Protein AF-A0A5R2N1K0-F1 (afdb_monomer)

Structure (mmCIF, N/CA/C/O backbone):
data_AF-A0A5R2N1K0-F1
#
_entry.id   AF-A0A5R2N1K0-F1
#
loop_
_atom_site.group_PDB
_atom_site.id
_atom_site.type_symbol
_atom_site.label_atom_id
_atom_site.label_alt_id
_atom_site.label_comp_id
_atom_site.label_asym_id
_atom_site.label_entity_id
_atom_site.label_seq_id
_atom_site.pdbx_PDB_ins_code
_atom_site.Cartn_x
_atom_site.Cartn_y
_atom_site.Cartn_z
_atom_site.occupancy
_atom_site.B_iso_or_equiv
_atom_site.auth_seq_id
_atom_site.auth_comp_id
_atom_site.auth_asym_id
_atom_site.auth_atom_id
_atom_site.pdbx_PDB_model_num
ATOM 1 N N . MET A 1 1 ? -5.096 35.590 -11.710 1.00 47.47 1 MET A N 1
ATOM 2 C CA . MET A 1 1 ? -5.684 34.240 -11.832 1.00 47.47 1 MET A CA 1
ATOM 3 C C . MET A 1 1 ? -4.884 33.511 -12.906 1.00 47.47 1 MET A C 1
ATOM 5 O O . MET A 1 1 ? -5.091 33.766 -14.082 1.00 47.47 1 MET A O 1
ATOM 9 N N . GLY A 1 2 ? -3.833 32.787 -12.506 1.00 55.59 2 GLY A N 1
ATOM 10 C CA . GLY A 1 2 ? -2.872 32.189 -13.439 1.00 55.59 2 GLY A CA 1
ATOM 11 C C . GLY A 1 2 ? -3.420 30.896 -14.031 1.00 55.59 2 GLY A C 1
ATOM 12 O O . GLY A 1 2 ? -3.750 29.977 -13.287 1.00 55.59 2 GLY A O 1
ATOM 13 N N . LEU A 1 3 ? -3.533 30.843 -15.356 1.00 54.78 3 LEU A N 1
ATOM 14 C CA . LEU A 1 3 ? -3.844 29.624 -16.094 1.00 54.78 3 LEU A CA 1
ATOM 15 C C . LEU A 1 3 ? -2.639 28.681 -16.000 1.00 54.78 3 LEU A C 1
ATOM 17 O O . LEU A 1 3 ? -1.610 28.917 -16.630 1.00 54.78 3 LEU A O 1
ATOM 21 N N . VAL A 1 4 ? -2.758 27.626 -15.196 1.00 67.56 4 VAL A N 1
ATOM 22 C CA . VAL A 1 4 ? -1.819 26.500 -15.229 1.00 67.56 4 VAL A CA 1
ATOM 23 C C . VAL A 1 4 ? -2.177 25.679 -16.462 1.00 67.56 4 VAL A C 1
ATOM 25 O O . VAL A 1 4 ? -3.179 24.967 -16.475 1.00 67.56 4 VAL A O 1
ATOM 28 N N . LEU A 1 5 ? -1.401 25.839 -17.532 1.00 66.69 5 LEU A N 1
ATOM 29 C CA . LEU A 1 5 ? -1.522 24.987 -18.710 1.00 66.69 5 LEU A CA 1
ATOM 30 C C . LEU A 1 5 ? -1.048 23.572 -18.341 1.00 66.69 5 LEU A C 1
ATOM 32 O O . LEU A 1 5 ? 0.001 23.443 -17.702 1.00 66.69 5 LEU A O 1
ATOM 36 N N . PRO A 1 6 ? -1.789 22.513 -18.714 1.00 65.25 6 PRO A N 1
ATOM 37 C CA . PRO A 1 6 ? -1.366 21.148 -18.447 1.00 65.25 6 PRO A CA 1
ATOM 38 C C . PRO A 1 6 ? -0.074 20.873 -19.219 1.00 65.25 6 PRO A C 1
ATOM 40 O O . PRO A 1 6 ? -0.029 20.981 -20.445 1.00 65.25 6 PRO A O 1
ATOM 43 N N . THR A 1 7 ? 0.996 20.540 -18.502 1.00 73.12 7 THR A N 1
ATOM 44 C CA . THR A 1 7 ? 2.221 20.034 -19.118 1.00 73.12 7 THR A CA 1
ATOM 45 C C . THR A 1 7 ? 1.964 18.619 -19.640 1.00 73.12 7 THR A C 1
ATOM 47 O O . THR A 1 7 ? 1.266 17.843 -18.982 1.00 73.12 7 THR A O 1
ATOM 50 N N . PRO A 1 8 ? 2.496 18.248 -20.817 1.00 64.25 8 PRO A N 1
ATOM 51 C CA . PRO A 1 8 ? 2.369 16.884 -21.309 1.00 64.25 8 PRO A CA 1
ATOM 52 C C . PRO A 1 8 ? 3.054 15.936 -20.319 1.00 64.25 8 PRO A C 1
ATOM 54 O O . PRO A 1 8 ? 4.273 15.959 -20.149 1.00 64.25 8 PRO A O 1
ATOM 57 N N . ALA A 1 9 ? 2.261 15.116 -19.632 1.00 66.06 9 ALA A N 1
ATOM 58 C CA . ALA A 1 9 ? 2.781 14.024 -18.831 1.00 66.06 9 ALA A CA 1
A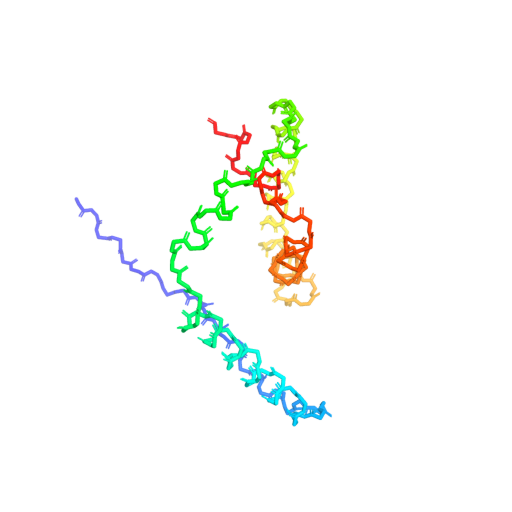TOM 59 C C . ALA A 1 9 ? 3.290 12.943 -19.790 1.00 66.06 9 ALA A C 1
ATOM 61 O O . ALA A 1 9 ? 2.529 12.439 -20.616 1.00 66.06 9 ALA A O 1
ATOM 62 N N . PHE A 1 10 ? 4.566 12.564 -19.676 1.00 57.38 10 PHE A N 1
ATOM 63 C CA . PHE A 1 10 ? 5.133 11.390 -20.347 1.00 57.38 10 PHE A CA 1
ATOM 64 C C . PHE A 1 10 ? 4.585 10.102 -19.707 1.00 57.38 10 PHE A C 1
ATOM 66 O O . PHE A 1 10 ? 5.323 9.297 -19.145 1.00 57.38 10 PHE A O 1
ATOM 73 N N . ALA A 1 11 ? 3.268 9.911 -19.749 1.00 54.22 11 ALA A N 1
ATOM 74 C CA . ALA A 1 11 ? 2.627 8.656 -19.397 1.00 54.22 11 ALA A CA 1
ATOM 75 C C . ALA A 1 11 ? 2.743 7.710 -20.599 1.00 54.22 11 ALA A C 1
ATOM 77 O O . ALA A 1 11 ? 1.795 7.515 -21.354 1.00 54.22 11 ALA A O 1
ATOM 78 N N . HIS A 1 12 ? 3.934 7.150 -20.813 1.00 57.59 12 HIS A N 1
ATOM 79 C CA . HIS A 1 12 ? 4.071 5.999 -21.698 1.00 57.59 12 HIS A CA 1
ATOM 80 C C . HIS A 1 12 ? 3.612 4.754 -20.931 1.00 57.59 12 HIS A C 1
ATOM 82 O O . HIS A 1 12 ? 4.309 4.278 -20.037 1.00 57.59 12 HIS A O 1
ATOM 88 N N . ALA A 1 13 ? 2.436 4.224 -21.270 1.00 52.28 13 ALA A N 1
ATOM 89 C CA . ALA A 1 13 ? 2.111 2.841 -20.947 1.00 52.28 13 ALA A CA 1
ATOM 90 C C . ALA A 1 13 ? 3.041 1.956 -21.789 1.00 52.28 13 ALA A C 1
ATOM 92 O O . ALA A 1 13 ? 3.091 2.101 -23.009 1.00 52.28 13 ALA A O 1
ATOM 93 N N . SER A 1 14 ? 3.845 1.111 -21.146 1.00 54.59 14 SER A N 1
ATOM 94 C CA . SER A 1 14 ? 4.755 0.202 -21.843 1.00 54.59 14 SER A CA 1
ATOM 95 C C . SER A 1 14 ? 3.973 -0.747 -22.754 1.00 54.59 14 SER A C 1
ATOM 97 O O . SER A 1 14 ? 3.466 -1.769 -22.297 1.00 54.59 14 SER A O 1
ATOM 99 N N . ASP A 1 15 ? 3.931 -0.444 -24.051 1.00 51.00 15 ASP A N 1
ATOM 100 C CA . ASP A 1 15 ? 3.535 -1.380 -25.103 1.00 51.00 15 ASP A CA 1
ATOM 101 C C . ASP A 1 15 ? 4.639 -2.428 -25.278 1.00 51.00 15 ASP A C 1
ATOM 103 O O . ASP A 1 15 ? 5.493 -2.366 -26.165 1.00 51.00 15 ASP A O 1
ATOM 107 N N . ARG A 1 16 ? 4.643 -3.427 -24.400 1.00 55.44 16 ARG A N 1
ATOM 108 C CA . ARG A 1 16 ? 5.201 -4.734 -24.737 1.00 55.44 16 ARG A CA 1
ATOM 109 C C . ARG A 1 16 ? 4.125 -5.768 -24.503 1.00 55.44 16 ARG A C 1
ATOM 111 O O . ARG A 1 16 ? 4.003 -6.333 -23.420 1.00 55.44 16 ARG A O 1
ATOM 118 N N . GLY A 1 17 ? 3.370 -6.023 -25.569 1.00 53.84 17 GLY A N 1
ATOM 119 C CA . GLY A 1 17 ? 2.636 -7.265 -25.751 1.00 53.84 17 GLY A CA 1
ATOM 120 C C . GLY A 1 17 ? 3.627 -8.422 -25.769 1.00 53.84 17 GLY A C 1
ATOM 121 O O . GLY A 1 17 ? 4.017 -8.916 -26.823 1.00 53.84 17 GLY A O 1
ATOM 122 N N . HIS A 1 18 ? 4.081 -8.838 -24.590 1.00 47.69 18 HIS A N 1
ATOM 123 C CA . HIS A 1 18 ? 4.641 -10.161 -24.441 1.00 47.69 18 HIS A CA 1
ATOM 124 C C . HIS A 1 18 ? 3.495 -11.129 -24.704 1.00 47.69 18 HIS A C 1
ATOM 126 O O . HIS A 1 18 ? 2.516 -11.162 -23.960 1.00 47.69 18 HIS A O 1
ATOM 132 N N . VAL A 1 19 ? 3.614 -11.918 -25.772 1.00 50.97 19 VAL A N 1
ATOM 133 C CA . VAL A 1 19 ? 2.913 -13.196 -25.862 1.00 50.97 19 VAL A CA 1
ATOM 134 C C . VAL A 1 19 ? 3.365 -13.960 -24.623 1.00 50.97 19 VAL A C 1
ATOM 136 O O . VAL A 1 19 ? 4.498 -14.439 -24.576 1.00 50.97 19 VAL A O 1
ATOM 139 N N . LEU A 1 20 ? 2.551 -13.944 -23.563 1.00 53.78 20 LEU A N 1
ATOM 140 C CA . LEU A 1 20 ? 2.824 -14.717 -22.362 1.00 53.78 20 LEU A CA 1
ATOM 141 C C . LEU A 1 20 ? 2.983 -16.166 -22.831 1.00 53.78 20 LEU A C 1
ATOM 143 O O . LEU A 1 20 ? 2.008 -16.807 -23.201 1.00 53.78 20 LEU A O 1
ATOM 147 N N . LEU A 1 21 ? 4.215 -16.680 -22.813 1.00 61.47 21 LEU A N 1
ATOM 148 C CA . LEU A 1 21 ? 4.515 -18.098 -23.052 1.00 61.47 21 LEU A CA 1
ATOM 149 C C . LEU A 1 21 ? 3.948 -18.995 -21.931 1.00 61.47 21 LEU A C 1
ATOM 151 O O . LEU A 1 21 ? 4.071 -20.215 -21.973 1.00 61.47 21 LEU A O 1
ATOM 155 N N . LEU A 1 22 ? 3.344 -18.382 -20.910 1.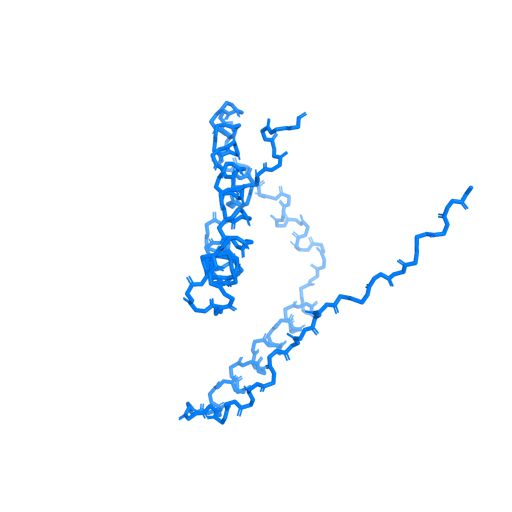00 61.91 22 LEU A N 1
ATOM 156 C CA . LEU A 1 22 ? 2.591 -19.038 -19.855 1.00 61.91 22 LEU A CA 1
ATOM 157 C C . LEU A 1 22 ? 1.257 -19.566 -20.407 1.00 61.91 22 LEU A C 1
ATOM 159 O O . LEU A 1 22 ? 0.650 -18.912 -21.253 1.00 61.91 22 LEU A O 1
ATOM 163 N N . PRO A 1 23 ? 0.755 -20.711 -19.913 1.00 77.69 23 PRO A N 1
ATOM 164 C CA . PRO A 1 23 ? -0.539 -21.260 -20.313 1.00 77.69 23 PRO A CA 1
ATOM 165 C C . PRO A 1 23 ? -1.689 -20.305 -19.938 1.00 77.69 23 PRO A C 1
ATOM 167 O O . PRO A 1 23 ? -2.265 -20.373 -18.851 1.00 77.69 23 PRO A O 1
ATOM 170 N N . THR A 1 24 ? -2.024 -19.405 -20.865 1.00 79.62 24 THR A N 1
ATOM 171 C CA . THR A 1 24 ? -2.989 -18.301 -20.711 1.00 79.62 24 THR A CA 1
ATOM 172 C C . THR A 1 24 ? -4.390 -18.767 -20.332 1.00 79.62 24 THR A C 1
ATOM 174 O O . THR A 1 24 ? -5.120 -18.028 -19.675 1.00 79.62 24 THR A O 1
ATOM 177 N N . GLY A 1 25 ? -4.746 -20.010 -20.671 1.00 82.31 25 GLY A N 1
ATOM 178 C CA . GLY A 1 25 ? -6.018 -20.620 -20.287 1.00 82.31 25 GLY A CA 1
ATOM 179 C C . GLY A 1 25 ? -6.260 -20.591 -18.776 1.00 82.31 25 GLY A C 1
ATOM 180 O O . GLY A 1 25 ? -7.335 -20.182 -18.345 1.00 82.31 25 GLY A O 1
ATOM 181 N N . TYR A 1 26 ? -5.258 -20.933 -17.957 1.00 86.38 26 TYR A N 1
ATOM 182 C CA . TYR A 1 26 ? -5.415 -20.915 -16.496 1.00 86.38 26 TYR A CA 1
ATOM 183 C C . TYR A 1 26 ? -5.600 -19.501 -15.949 1.00 86.38 26 TYR A C 1
ATOM 185 O O . TYR A 1 26 ? -6.416 -19.292 -15.055 1.00 86.38 26 TYR A O 1
ATOM 193 N N . TYR A 1 27 ? -4.876 -18.525 -16.501 1.00 82.88 27 TYR A N 1
ATOM 194 C CA . TYR A 1 27 ? -4.999 -17.127 -16.094 1.00 82.88 27 TYR A CA 1
ATOM 195 C C . TYR A 1 27 ? -6.388 -16.568 -16.421 1.00 82.88 27 TYR A C 1
ATOM 197 O O . TYR A 1 27 ? -7.014 -15.935 -15.575 1.00 82.88 27 TYR A O 1
ATOM 205 N N . LEU A 1 28 ? -6.898 -16.853 -17.623 1.00 88.69 28 LEU A N 1
ATOM 206 C CA . LEU A 1 28 ? -8.226 -16.416 -18.050 1.00 88.69 28 LEU A CA 1
ATOM 207 C C . LEU A 1 28 ? -9.332 -17.051 -17.207 1.00 88.69 28 LEU A C 1
ATOM 209 O O . LEU A 1 28 ? -10.215 -16.340 -16.734 1.00 88.69 28 LEU A O 1
ATOM 213 N N . ILE A 1 29 ? -9.268 -18.366 -16.981 1.00 93.44 29 ILE A N 1
ATOM 214 C CA . ILE A 1 29 ? -10.261 -19.075 -16.164 1.00 93.44 29 ILE A CA 1
ATOM 215 C C . ILE A 1 29 ? -10.204 -18.582 -14.717 1.00 93.44 29 ILE A C 1
ATOM 217 O O . ILE A 1 29 ? -11.244 -18.276 -14.142 1.00 93.44 29 ILE A O 1
ATOM 221 N N . GLY A 1 30 ? -9.006 -18.455 -14.141 1.00 91.38 30 GLY A N 1
ATOM 222 C CA . GLY A 1 30 ? -8.828 -17.951 -12.780 1.00 91.38 30 GLY A CA 1
ATOM 223 C C . GLY A 1 30 ? -9.341 -16.520 -12.617 1.00 91.38 30 GLY A C 1
ATOM 224 O O . GLY A 1 30 ? -10.084 -16.241 -11.678 1.00 91.38 30 GLY A O 1
ATOM 225 N N . GLY A 1 31 ? -9.014 -15.631 -13.559 1.00 90.31 31 GLY A N 1
ATOM 226 C CA . GLY A 1 31 ? -9.501 -14.251 -13.575 1.00 90.31 31 GLY A CA 1
ATOM 227 C C . GLY A 1 31 ? -11.022 -14.170 -13.717 1.00 90.31 31 GLY A C 1
ATOM 228 O O . GLY A 1 31 ? -11.677 -13.510 -12.912 1.00 90.31 31 GLY A O 1
ATOM 229 N N . ALA A 1 32 ? -11.601 -14.890 -14.682 1.00 94.81 32 ALA A N 1
ATOM 230 C CA . ALA A 1 32 ? -13.050 -14.943 -14.877 1.00 94.81 32 ALA A CA 1
ATOM 231 C C . ALA A 1 32 ? -13.772 -15.512 -13.646 1.00 94.81 32 ALA A C 1
ATOM 233 O O . ALA A 1 32 ? -14.798 -14.976 -13.231 1.00 94.81 32 ALA A O 1
ATOM 234 N N . PHE A 1 33 ? -13.217 -16.556 -13.028 1.00 96.50 33 PHE A N 1
ATOM 235 C CA . PHE A 1 33 ? -13.765 -17.149 -11.813 1.00 96.50 33 PHE A CA 1
ATOM 236 C C . PHE A 1 33 ? -13.708 -16.181 -10.626 1.00 96.50 33 PHE A C 1
ATOM 238 O O . PHE A 1 33 ? -14.715 -16.004 -9.947 1.00 96.50 33 PHE A O 1
ATOM 245 N N . ALA A 1 34 ? -12.580 -15.499 -10.404 1.00 94.69 34 ALA A N 1
ATOM 246 C CA . ALA A 1 34 ? -12.452 -14.500 -9.342 1.00 94.69 34 ALA A CA 1
ATOM 247 C C . ALA A 1 34 ? -13.467 -13.353 -9.502 1.00 94.69 34 ALA A C 1
ATOM 249 O O . ALA A 1 34 ? -14.090 -12.941 -8.522 1.00 94.69 34 ALA A O 1
ATOM 250 N N . VAL A 1 35 ? -13.681 -12.882 -10.736 1.00 96.12 35 VAL A N 1
ATOM 251 C CA . VAL A 1 35 ? -14.701 -11.871 -11.057 1.00 96.12 35 VAL A CA 1
ATOM 252 C C . VAL A 1 35 ? -16.115 -12.412 -10.822 1.00 96.12 35 VAL A C 1
ATOM 254 O O . VAL A 1 35 ? -16.930 -11.750 -10.188 1.00 96.12 35 VAL A O 1
ATOM 257 N N . ALA A 1 36 ? -16.423 -13.625 -11.281 1.00 97.19 36 ALA A N 1
ATOM 258 C CA . ALA A 1 36 ? -17.735 -14.230 -11.057 1.00 97.19 36 ALA A CA 1
ATOM 259 C C . ALA A 1 36 ? -18.036 -14.399 -9.558 1.00 97.19 36 ALA A C 1
ATOM 261 O O . ALA A 1 36 ? -19.132 -14.067 -9.108 1.00 97.19 36 ALA A O 1
ATOM 262 N N . VAL A 1 37 ? -17.055 -14.858 -8.774 1.00 96.06 37 VAL A N 1
ATOM 263 C CA . VAL A 1 37 ? -17.177 -14.997 -7.317 1.00 96.06 37 VAL A CA 1
ATOM 264 C C . VAL A 1 37 ? -17.371 -13.639 -6.647 1.00 96.06 37 VAL A C 1
ATOM 266 O O . VAL A 1 37 ? -18.221 -13.540 -5.766 1.00 96.06 37 VAL A O 1
ATOM 269 N N . SER A 1 38 ? -16.655 -12.585 -7.055 1.00 92.69 38 SER A N 1
ATOM 270 C CA . SER A 1 38 ? -16.828 -11.258 -6.447 1.00 92.69 38 SER A CA 1
ATOM 271 C C . SER A 1 38 ? -18.238 -10.703 -6.672 1.00 92.69 38 SER A C 1
ATOM 273 O O . SER A 1 38 ? -18.861 -10.223 -5.723 1.00 92.69 38 SER A O 1
ATOM 275 N N . PHE A 1 39 ? -18.793 -10.854 -7.878 1.00 95.25 39 PHE A N 1
ATOM 276 C CA . PHE A 1 39 ? -20.185 -10.493 -8.153 1.00 95.25 39 PHE A CA 1
ATOM 277 C C . PHE A 1 39 ? -21.179 -11.370 -7.399 1.00 95.25 39 PHE A C 1
ATOM 279 O O . PHE A 1 39 ? -22.151 -10.845 -6.868 1.00 95.25 39 PHE A O 1
ATOM 286 N N . LEU A 1 40 ? -20.945 -12.681 -7.316 1.00 95.19 40 LEU A N 1
ATOM 287 C CA . LEU A 1 40 ? -21.822 -13.595 -6.585 1.00 95.19 40 LEU A CA 1
ATOM 288 C C . LEU A 1 40 ? -21.879 -13.241 -5.094 1.00 95.19 40 LEU A C 1
ATOM 290 O O . LEU A 1 40 ? -22.959 -13.182 -4.513 1.00 95.19 40 LEU A O 1
ATOM 294 N N . VAL A 1 41 ? -20.722 -12.956 -4.495 1.00 91.06 41 VAL A N 1
ATOM 295 C CA . VAL A 1 41 ? -20.593 -12.454 -3.122 1.00 91.06 41 VAL A CA 1
ATOM 296 C C . VAL A 1 41 ? -21.421 -11.179 -2.968 1.00 91.06 41 VAL A C 1
ATOM 298 O O . VAL A 1 41 ? -22.291 -11.138 -2.106 1.00 91.06 41 VAL A O 1
ATOM 301 N N . LEU A 1 42 ? -21.231 -10.177 -3.831 1.00 88.19 42 LEU A N 1
ATOM 302 C CA . LEU A 1 42 ? -21.984 -8.917 -3.762 1.00 88.19 42 LEU A CA 1
ATOM 303 C C . LEU A 1 42 ? -23.494 -9.081 -4.006 1.00 88.19 42 LEU A C 1
ATOM 305 O O . LEU A 1 42 ? -24.284 -8.367 -3.398 1.00 88.19 42 LEU A O 1
ATOM 309 N N . ALA A 1 43 ? -23.904 -10.004 -4.877 1.00 91.25 43 ALA A N 1
ATOM 310 C CA . ALA A 1 43 ? -25.307 -10.243 -5.209 1.00 91.25 43 ALA A CA 1
ATOM 311 C C . ALA A 1 43 ? -26.054 -11.000 -4.102 1.00 91.25 43 ALA A C 1
ATOM 313 O O . ALA A 1 43 ? -27.250 -10.786 -3.912 1.00 91.25 43 ALA A O 1
ATOM 314 N N . LEU A 1 44 ? -25.365 -11.898 -3.392 1.00 91.31 44 LEU A N 1
ATOM 315 C CA . LEU A 1 44 ? -25.969 -12.742 -2.362 1.00 91.31 44 LEU A CA 1
ATOM 316 C C . LEU A 1 44 ? -25.822 -12.181 -0.947 1.00 91.31 44 LEU A C 1
ATOM 318 O O . LEU A 1 44 ? -26.638 -12.530 -0.096 1.00 91.31 44 LEU A O 1
ATOM 322 N N . LEU A 1 45 ? -24.804 -11.359 -0.661 1.00 86.06 45 LEU A N 1
ATOM 323 C CA . LEU A 1 45 ? -24.592 -10.798 0.676 1.00 86.06 45 LEU A CA 1
ATOM 324 C C . LEU A 1 45 ? -25.486 -9.578 0.918 1.00 86.06 45 LEU A C 1
ATOM 326 O O . LEU A 1 45 ? -25.285 -8.534 0.296 1.00 86.06 45 LEU A O 1
ATOM 330 N N . PRO A 1 46 ? -26.420 -9.645 1.885 1.00 85.94 46 PRO A N 1
ATOM 331 C CA . PRO A 1 46 ? -27.199 -8.483 2.278 1.00 85.94 46 PRO A CA 1
ATOM 332 C C . PRO A 1 46 ? -26.291 -7.444 2.956 1.00 85.94 46 PRO A C 1
ATOM 334 O O . PRO A 1 46 ? -25.519 -7.824 3.848 1.00 85.94 46 PRO A O 1
ATOM 337 N N . PRO A 1 47 ? -26.427 -6.143 2.648 1.00 80.44 47 PRO A N 1
ATOM 338 C CA . PRO A 1 47 ? -25.627 -5.080 3.266 1.00 80.44 47 PRO A CA 1
ATOM 339 C C . PRO A 1 47 ? -25.637 -5.129 4.803 1.00 80.44 47 PRO A C 1
ATOM 341 O O . PRO A 1 47 ? -24.595 -5.026 5.450 1.00 80.44 47 PRO A O 1
ATOM 344 N N . ASP A 1 48 ? -26.795 -5.433 5.400 1.00 82.75 48 ASP A N 1
ATOM 345 C CA . ASP A 1 48 ? -26.969 -5.513 6.856 1.00 82.75 48 ASP A CA 1
ATOM 346 C C . ASP A 1 48 ? -26.117 -6.599 7.530 1.00 82.75 48 ASP A C 1
ATOM 348 O O . ASP A 1 48 ? -25.859 -6.546 8.741 1.00 82.75 48 ASP A O 1
ATOM 352 N N . THR A 1 49 ? -25.734 -7.641 6.785 1.00 80.62 49 THR A N 1
ATOM 353 C CA . THR A 1 49 ? -24.866 -8.709 7.300 1.00 80.62 49 THR A CA 1
ATOM 354 C C . THR A 1 49 ? -23.410 -8.265 7.346 1.00 80.62 49 THR A C 1
ATOM 356 O O . THR A 1 49 ? -22.754 -8.506 8.364 1.00 80.62 49 THR A O 1
ATOM 359 N N . LEU A 1 50 ? -22.936 -7.536 6.326 1.00 77.88 50 LEU A N 1
ATOM 360 C CA . LEU A 1 50 ? -21.609 -6.917 6.334 1.00 77.88 50 LEU A CA 1
ATOM 361 C C . LEU A 1 50 ? -21.493 -5.896 7.461 1.00 77.88 50 LEU A C 1
ATOM 363 O O . LEU A 1 50 ? -20.532 -5.948 8.227 1.00 77.88 50 LEU A O 1
ATOM 367 N N . ASP A 1 51 ? -22.488 -5.028 7.621 1.00 79.25 51 ASP A N 1
ATOM 36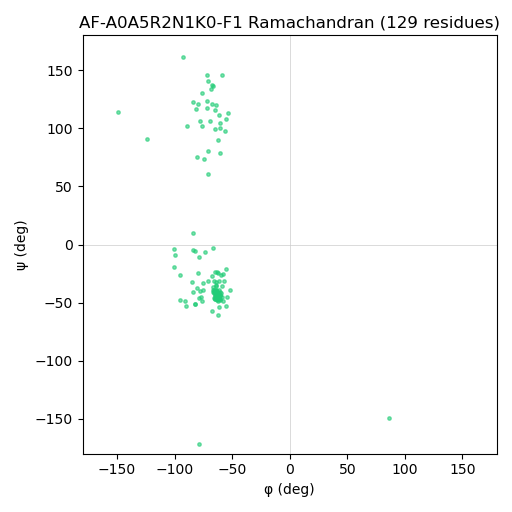8 C CA . ASP A 1 51 ? -22.449 -3.989 8.647 1.00 79.25 51 ASP A CA 1
ATOM 369 C C . ASP A 1 51 ? -22.419 -4.571 10.064 1.00 79.25 51 ASP A C 1
ATOM 371 O O . ASP A 1 51 ? -21.680 -4.100 10.931 1.00 79.25 51 ASP A O 1
ATOM 375 N N . ARG A 1 52 ? -23.201 -5.627 10.331 1.00 81.06 52 ARG A N 1
ATOM 376 C CA . ARG A 1 52 ? -23.143 -6.337 11.622 1.00 81.06 52 ARG A CA 1
ATOM 377 C C . ARG A 1 52 ? -21.801 -7.019 11.841 1.00 81.06 52 ARG A C 1
ATOM 379 O O . ARG A 1 52 ? -21.306 -7.006 12.967 1.00 81.06 52 ARG A O 1
ATOM 386 N N . PHE A 1 53 ? -21.234 -7.623 10.803 1.00 78.50 53 PHE A N 1
ATOM 387 C CA . PHE A 1 53 ? -19.923 -8.254 10.884 1.00 78.50 53 PHE A CA 1
ATOM 388 C C . PHE A 1 53 ? -18.825 -7.218 11.153 1.00 78.50 53 PHE A C 1
ATOM 390 O O . PHE A 1 53 ? -17.994 -7.420 12.037 1.00 78.50 53 PHE A O 1
ATOM 397 N N . TRP A 1 54 ? -18.873 -6.072 10.473 1.00 72.19 54 TRP A N 1
ATOM 398 C CA . TRP A 1 54 ? -17.927 -4.980 10.671 1.00 72.19 54 TRP A CA 1
ATOM 399 C C . TRP A 1 54 ? -18.052 -4.352 12.062 1.00 72.19 54 TRP A C 1
ATOM 401 O O . TRP A 1 54 ? -17.045 -4.129 12.722 1.00 72.19 54 TRP A O 1
ATOM 411 N N . ARG A 1 55 ? -19.274 -4.167 12.577 1.00 74.25 55 ARG A N 1
ATOM 412 C CA . ARG A 1 55 ? -19.505 -3.695 13.958 1.00 74.25 55 ARG A CA 1
ATOM 413 C C . ARG A 1 55 ? -18.979 -4.649 15.035 1.00 74.25 55 ARG A C 1
ATOM 415 O O . ARG A 1 55 ? -18.714 -4.211 16.148 1.00 74.25 55 ARG A O 1
ATOM 422 N N . ARG A 1 56 ? -18.819 -5.940 14.725 1.00 68.81 56 ARG A N 1
ATOM 423 C CA . ARG A 1 56 ? -18.197 -6.930 15.623 1.00 68.81 56 ARG A CA 1
ATOM 424 C C . ARG A 1 56 ? -16.670 -6.940 15.551 1.00 68.81 56 ARG A C 1
ATOM 426 O O . ARG A 1 56 ? -16.054 -7.680 16.315 1.00 68.81 56 ARG A O 1
ATOM 433 N N . ARG A 1 57 ? -16.050 -6.162 14.656 1.00 65.38 57 ARG A N 1
ATOM 434 C CA . ARG A 1 57 ? -14.592 -6.000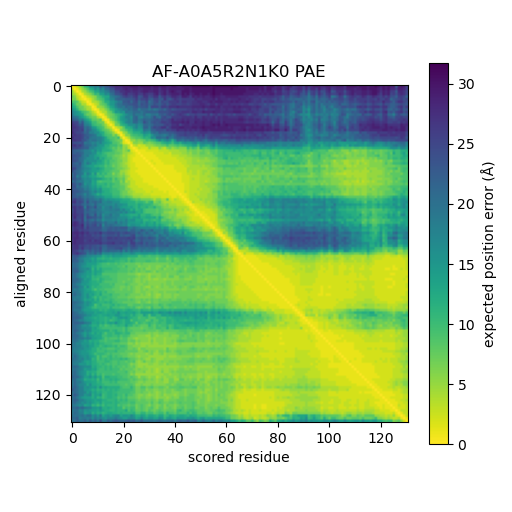 14.617 1.00 65.38 57 ARG A CA 1
ATOM 435 C C . ARG A 1 57 ? -14.156 -5.319 15.911 1.00 65.38 57 ARG A C 1
ATOM 437 O O . ARG A 1 57 ? -14.265 -4.108 16.066 1.00 65.38 57 ARG A O 1
ATOM 444 N N . VAL A 1 58 ? -13.674 -6.120 16.849 1.00 61.47 58 VAL A N 1
ATOM 445 C CA . VAL A 1 58 ? -13.005 -5.624 18.047 1.00 61.47 58 VAL A CA 1
ATOM 446 C C . VAL A 1 58 ? -11.603 -5.186 17.617 1.00 61.47 58 VAL A C 1
ATOM 448 O O . VAL A 1 58 ? -10.944 -5.959 16.913 1.00 61.47 58 VAL A O 1
ATOM 451 N N . PRO A 1 59 ? -11.131 -3.978 17.971 1.00 63.38 59 PRO A N 1
ATOM 452 C CA . PRO A 1 59 ? -9.751 -3.598 17.710 1.00 63.38 59 PRO A CA 1
ATOM 453 C C . PRO A 1 59 ? -8.842 -4.573 18.465 1.00 63.38 59 PRO A C 1
ATOM 455 O O . PRO A 1 59 ? -8.739 -4.525 19.685 1.00 63.38 59 PRO A O 1
ATOM 458 N N . LEU A 1 60 ? -8.232 -5.503 17.726 1.00 59.06 60 LEU A N 1
ATOM 459 C CA . LEU A 1 60 ? -7.409 -6.579 18.285 1.00 59.06 60 LEU A CA 1
ATOM 460 C C . LEU A 1 60 ? -6.150 -6.040 18.971 1.00 59.06 60 LEU A C 1
ATOM 462 O O . LEU A 1 60 ? -5.620 -6.695 19.862 1.00 59.06 60 LEU A O 1
ATOM 466 N N . PHE A 1 61 ? -5.698 -4.843 18.588 1.00 58.22 61 PHE A N 1
ATOM 467 C CA . PHE A 1 61 ? -4.525 -4.217 19.171 1.00 58.22 61 PHE A CA 1
ATOM 468 C C . PHE A 1 61 ? -4.638 -2.689 19.169 1.00 58.22 61 PHE A C 1
ATOM 470 O O . PHE A 1 61 ? -4.615 -2.047 18.118 1.00 58.22 61 PHE A O 1
ATOM 477 N N . THR A 1 62 ? -4.719 -2.098 20.358 1.00 58.06 62 THR A N 1
ATOM 478 C CA . THR A 1 62 ? -4.468 -0.670 20.574 1.00 58.06 62 THR A CA 1
ATOM 479 C C . THR A 1 62 ? -2.983 -0.508 20.868 1.00 58.06 62 THR A C 1
ATOM 481 O O . THR A 1 62 ? -2.520 -0.843 21.958 1.00 58.06 62 THR A O 1
ATOM 484 N N . PHE A 1 63 ? -2.212 -0.066 19.885 1.00 64.31 63 PHE A N 1
ATOM 485 C CA . PHE A 1 63 ? -0.791 0.195 20.084 1.00 64.31 63 PHE A CA 1
ATOM 486 C C . PHE A 1 63 ? -0.544 1.661 20.455 1.00 64.31 63 PHE A C 1
ATOM 488 O O . PHE A 1 63 ? -1.398 2.509 20.215 1.00 64.31 63 PHE A O 1
ATOM 495 N N . SER A 1 64 ? 0.622 1.962 21.038 1.00 72.38 64 SER A N 1
ATOM 496 C CA . SER A 1 64 ? 0.974 3.339 21.389 1.00 72.38 64 SER A CA 1
ATOM 497 C C . SER A 1 64 ? 1.171 4.198 20.138 1.00 72.38 64 SER A C 1
ATOM 499 O O . SER A 1 64 ? 1.842 3.791 19.182 1.00 72.38 64 SER A O 1
ATOM 501 N N . ASP A 1 65 ? 0.635 5.418 20.168 1.00 80.06 65 ASP A N 1
ATOM 502 C CA . ASP A 1 65 ? 0.775 6.378 19.068 1.00 80.06 65 ASP A CA 1
ATOM 503 C C . ASP A 1 65 ? 2.245 6.673 18.740 1.00 80.06 65 ASP A C 1
ATOM 505 O O . ASP A 1 65 ? 2.598 6.849 17.578 1.00 80.06 65 ASP A O 1
ATOM 509 N N . GLY A 1 66 ? 3.135 6.627 19.739 1.00 85.56 66 GLY A N 1
ATOM 510 C CA . GLY A 1 66 ? 4.569 6.851 19.547 1.00 85.56 66 GLY A CA 1
ATOM 511 C C . GLY A 1 66 ? 5.229 5.842 18.601 1.00 85.56 66 GLY A C 1
ATOM 512 O O . GLY A 1 66 ? 5.973 6.239 17.707 1.00 85.56 66 GLY A O 1
ATOM 513 N N . ALA A 1 67 ? 4.932 4.545 18.739 1.00 87.62 67 ALA A N 1
ATOM 514 C CA . ALA A 1 67 ? 5.494 3.525 17.849 1.00 87.62 67 ALA A CA 1
ATOM 515 C C . ALA A 1 67 ? 4.988 3.698 16.410 1.00 87.62 67 ALA A C 1
ATOM 517 O O . ALA A 1 67 ? 5.754 3.564 15.453 1.00 87.62 67 ALA A O 1
ATOM 518 N N . ARG A 1 68 ? 3.708 4.054 16.262 1.00 88.00 68 ARG A N 1
ATOM 519 C CA . ARG A 1 68 ? 3.100 4.351 14.963 1.00 88.00 68 ARG A CA 1
ATOM 520 C C . ARG A 1 68 ? 3.734 5.576 14.305 1.00 88.00 68 ARG A C 1
ATOM 522 O O . ARG A 1 68 ? 4.037 5.519 13.118 1.00 88.00 68 ARG A O 1
ATOM 529 N N . ILE A 1 69 ? 3.988 6.644 15.063 1.00 90.56 69 ILE A N 1
ATOM 530 C CA . ILE A 1 69 ? 4.683 7.841 14.566 1.00 90.56 69 ILE A CA 1
ATOM 531 C C . ILE A 1 69 ? 6.085 7.475 14.076 1.00 90.56 69 ILE A C 1
ATOM 533 O O . ILE A 1 69 ? 6.450 7.839 12.962 1.00 90.56 69 ILE A O 1
ATOM 537 N N . VAL A 1 70 ? 6.856 6.710 14.856 1.00 92.50 70 VAL A N 1
ATOM 538 C CA . VAL A 1 70 ? 8.216 6.302 14.464 1.00 92.50 70 VAL A CA 1
ATOM 539 C C . VAL A 1 70 ? 8.198 5.478 13.174 1.00 92.50 70 VAL A C 1
ATOM 541 O O . VAL A 1 70 ? 8.958 5.774 12.253 1.00 92.50 70 VAL A O 1
ATOM 544 N N . ILE A 1 71 ? 7.311 4.483 13.066 1.00 93.88 71 ILE A N 1
ATOM 545 C CA . ILE A 1 71 ? 7.193 3.654 11.855 1.00 93.88 71 ILE A CA 1
ATOM 546 C C . ILE A 1 71 ? 6.739 4.493 10.651 1.00 93.88 71 ILE A C 1
ATOM 548 O O . ILE A 1 71 ? 7.271 4.326 9.550 1.00 93.88 71 ILE A O 1
ATOM 552 N N . SER A 1 72 ? 5.821 5.438 10.853 1.00 93.94 72 SER A N 1
ATOM 553 C CA . SER A 1 72 ? 5.382 6.365 9.809 1.00 93.94 72 SER A CA 1
ATOM 554 C C . SER A 1 72 ? 6.519 7.274 9.331 1.00 93.94 72 SER A C 1
ATOM 556 O O . SER A 1 72 ? 6.720 7.410 8.126 1.00 93.94 72 SER A O 1
ATOM 558 N N . LEU A 1 73 ? 7.328 7.823 10.242 1.00 94.69 73 LEU A N 1
ATOM 559 C CA . LEU A 1 73 ? 8.493 8.649 9.901 1.00 94.69 73 LEU A CA 1
ATOM 560 C C . LEU A 1 73 ? 9.570 7.852 9.155 1.00 94.69 73 LEU A C 1
ATOM 562 O O . LEU A 1 73 ? 10.144 8.356 8.190 1.00 94.69 73 LEU A O 1
ATOM 566 N N . ILE A 1 74 ? 9.818 6.599 9.549 1.00 95.69 74 ILE A N 1
ATOM 567 C CA . ILE A 1 74 ? 10.716 5.697 8.809 1.00 95.69 74 ILE A CA 1
ATOM 568 C C . ILE A 1 74 ? 10.167 5.447 7.400 1.00 95.69 74 ILE A C 1
ATOM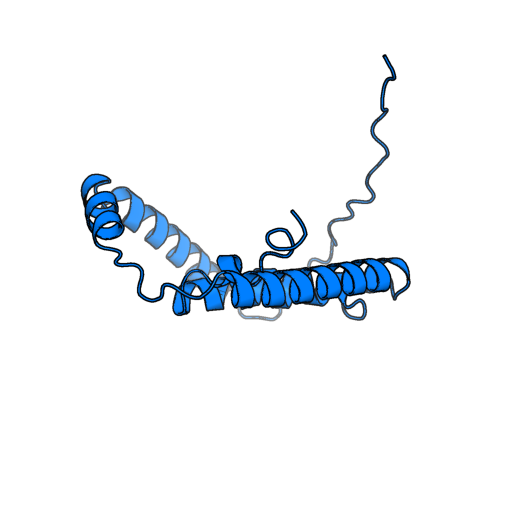 570 O O . ILE A 1 74 ? 10.917 5.504 6.426 1.00 95.69 74 ILE A O 1
ATOM 574 N N . SER A 1 75 ? 8.858 5.221 7.278 1.00 95.38 75 SER A N 1
ATOM 575 C CA . SER A 1 75 ? 8.195 5.015 5.986 1.00 95.38 75 SER A CA 1
ATOM 576 C C . SER A 1 75 ? 8.273 6.268 5.107 1.00 95.38 75 SER A C 1
ATOM 578 O O . SER A 1 75 ? 8.536 6.164 3.910 1.00 95.38 75 SER A O 1
ATOM 580 N N . PHE A 1 76 ? 8.127 7.457 5.697 1.00 96.31 76 PHE A N 1
ATOM 581 C CA . PHE A 1 76 ? 8.302 8.740 5.019 1.00 96.31 76 PHE A CA 1
ATOM 582 C C . PHE A 1 76 ? 9.734 8.942 4.522 1.00 96.31 76 PHE A C 1
ATOM 584 O O . PHE A 1 76 ? 9.941 9.273 3.355 1.00 96.31 76 PHE A O 1
ATOM 591 N N . ALA A 1 77 ? 10.729 8.691 5.376 1.00 96.50 77 ALA A N 1
ATOM 592 C CA . ALA A 1 77 ? 12.135 8.762 4.993 1.00 96.50 77 ALA A CA 1
ATOM 593 C C . ALA A 1 77 ? 12.453 7.768 3.864 1.00 96.50 77 ALA A C 1
ATOM 595 O O . ALA A 1 77 ? 13.095 8.136 2.880 1.00 96.50 77 ALA A O 1
ATOM 596 N N . GLY A 1 78 ? 11.940 6.537 3.956 1.00 96.12 78 GLY A N 1
ATOM 597 C CA . GLY A 1 78 ? 12.042 5.534 2.898 1.00 96.12 78 GLY A CA 1
ATOM 598 C C . GLY A 1 78 ? 11.421 6.008 1.584 1.00 96.12 78 GLY A C 1
ATOM 599 O O . GLY A 1 78 ? 12.056 5.906 0.536 1.00 96.12 78 GLY A O 1
ATOM 600 N N . LEU A 1 79 ? 10.224 6.599 1.630 1.00 95.50 79 LEU A N 1
ATOM 601 C CA . LEU A 1 79 ? 9.573 7.177 0.455 1.00 95.50 79 LEU A CA 1
ATOM 602 C C . LEU A 1 79 ? 10.409 8.313 -0.155 1.00 95.50 79 LEU A C 1
ATOM 604 O O . LEU A 1 79 ? 10.602 8.334 -1.369 1.00 95.50 79 LEU A O 1
ATOM 608 N N . ALA A 1 80 ? 10.948 9.223 0.657 1.00 96.00 80 ALA A N 1
ATOM 609 C CA . ALA A 1 80 ? 11.796 10.316 0.181 1.00 96.00 80 ALA A CA 1
ATOM 610 C C . ALA A 1 80 ? 13.083 9.801 -0.493 1.00 96.00 80 ALA A C 1
ATOM 612 O O . ALA A 1 80 ? 13.476 10.301 -1.554 1.00 96.00 80 ALA A O 1
ATOM 613 N N . ILE A 1 81 ? 13.707 8.762 0.074 1.00 95.62 81 ILE A N 1
ATOM 614 C CA . ILE A 1 81 ? 14.866 8.084 -0.523 1.00 95.62 81 ILE A CA 1
ATOM 615 C C . ILE A 1 81 ? 14.479 7.442 -1.856 1.00 95.62 81 ILE A C 1
ATOM 617 O O . ILE A 1 81 ? 15.194 7.628 -2.838 1.00 95.62 81 ILE A O 1
ATOM 621 N N . LEU A 1 82 ? 13.347 6.734 -1.922 1.00 95.06 82 LEU A N 1
ATOM 622 C CA . LEU A 1 82 ? 12.870 6.117 -3.162 1.00 95.06 82 LEU A CA 1
ATOM 623 C C . LEU A 1 82 ? 12.586 7.161 -4.235 1.00 95.06 82 LEU A C 1
ATOM 625 O O . LEU A 1 82 ? 13.001 6.967 -5.370 1.00 95.06 82 LEU A O 1
ATOM 629 N N . ILE A 1 83 ? 11.936 8.275 -3.893 1.00 94.88 83 ILE A N 1
ATOM 630 C CA . ILE A 1 83 ? 11.689 9.386 -4.824 1.00 94.88 83 ILE A CA 1
ATOM 631 C C . ILE A 1 83 ? 13.015 9.918 -5.366 1.00 94.88 83 ILE A C 1
ATOM 633 O O . ILE A 1 83 ? 13.191 10.027 -6.579 1.00 94.88 83 ILE A O 1
ATOM 637 N N . THR A 1 84 ? 13.976 10.172 -4.481 1.00 94.25 84 THR A N 1
ATOM 638 C CA . THR A 1 84 ? 15.304 10.665 -4.860 1.00 94.25 84 THR A CA 1
ATOM 639 C C . THR A 1 84 ? 16.032 9.669 -5.767 1.00 94.25 84 THR A C 1
ATOM 641 O O . THR A 1 84 ? 16.529 10.041 -6.830 1.00 94.25 84 THR A O 1
ATOM 644 N N . ALA A 1 85 ? 16.036 8.385 -5.403 1.00 92.31 85 ALA A N 1
ATOM 645 C CA . ALA A 1 85 ? 16.615 7.313 -6.206 1.00 92.31 85 ALA A CA 1
ATOM 646 C C . ALA A 1 85 ? 15.880 7.124 -7.542 1.00 92.31 85 ALA A C 1
ATOM 648 O O . ALA A 1 85 ? 16.509 6.798 -8.543 1.00 92.31 85 ALA A O 1
ATOM 649 N N . GLY A 1 86 ? 14.573 7.376 -7.580 1.00 91.19 86 GLY A N 1
ATOM 650 C CA . GLY A 1 86 ? 13.758 7.330 -8.785 1.00 91.19 86 GLY A CA 1
ATOM 651 C C . GLY A 1 86 ? 14.146 8.393 -9.805 1.00 91.19 86 GLY A C 1
ATOM 652 O O . GLY A 1 86 ? 14.200 8.090 -10.995 1.00 91.19 86 GLY A O 1
ATOM 653 N N . PHE A 1 87 ? 14.450 9.607 -9.338 1.00 89.25 87 PHE A N 1
ATOM 654 C CA . PHE A 1 87 ? 14.862 10.723 -10.193 1.00 89.25 87 PHE A CA 1
ATOM 655 C C . PHE A 1 87 ? 16.337 10.671 -10.604 1.00 89.25 87 PHE A C 1
ATOM 657 O O . PHE A 1 87 ? 16.658 11.033 -11.735 1.00 89.25 87 PHE A O 1
ATOM 664 N N . ILE A 1 88 ? 17.229 10.245 -9.705 1.00 91.88 88 ILE A N 1
ATOM 665 C CA . ILE A 1 88 ? 18.679 10.188 -9.964 1.00 91.88 88 ILE A CA 1
ATOM 666 C C . ILE A 1 88 ? 19.079 8.882 -10.670 1.00 91.88 88 ILE A C 1
ATOM 668 O O . ILE A 1 88 ? 20.041 8.856 -11.435 1.00 91.88 88 ILE A O 1
ATOM 672 N N . GLY A 1 89 ? 18.370 7.789 -10.389 1.00 85.75 89 GLY A N 1
ATOM 673 C CA . GLY A 1 89 ? 18.718 6.442 -10.824 1.00 85.75 89 GLY A CA 1
ATOM 674 C C . GLY A 1 89 ? 18.364 6.118 -12.276 1.00 85.75 89 GLY A C 1
ATOM 675 O O . GLY A 1 89 ? 17.975 6.967 -13.078 1.00 85.75 89 GLY A O 1
ATOM 676 N N . SER A 1 90 ? 18.517 4.836 -12.618 1.00 85.44 90 SER A N 1
ATOM 677 C CA . SER A 1 90 ? 18.248 4.325 -13.966 1.00 85.44 90 SER A CA 1
ATOM 678 C C . SER A 1 90 ? 16.801 4.582 -14.394 1.00 85.44 90 SER A C 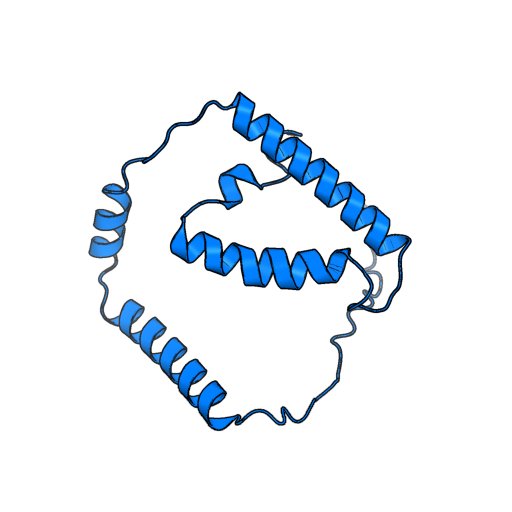1
ATOM 680 O O . SER A 1 90 ? 15.880 4.500 -13.589 1.00 85.44 90 SER A O 1
ATOM 682 N N . ARG A 1 91 ? 16.570 4.834 -15.685 1.00 83.56 91 ARG A N 1
ATOM 683 C CA . ARG A 1 91 ? 15.209 4.884 -16.250 1.00 83.56 91 ARG A CA 1
ATOM 684 C C . ARG A 1 91 ? 14.648 3.503 -16.587 1.00 83.56 91 ARG A C 1
ATOM 686 O O . ARG A 1 91 ? 13.487 3.404 -16.969 1.00 83.56 91 ARG A O 1
ATOM 693 N N . ASP A 1 92 ? 15.459 2.455 -16.456 1.00 84.81 92 ASP A N 1
ATOM 694 C CA . ASP A 1 92 ? 15.010 1.072 -16.591 1.00 84.81 92 ASP A CA 1
ATOM 695 C C . ASP A 1 92 ? 14.152 0.669 -15.372 1.00 84.81 92 ASP A C 1
ATOM 697 O O . ASP A 1 92 ? 14.677 0.653 -14.253 1.00 84.81 92 ASP A O 1
ATOM 701 N N . PRO A 1 93 ? 12.860 0.321 -15.551 1.00 80.00 93 PRO A N 1
ATOM 702 C CA . PRO A 1 93 ? 11.957 -0.024 -14.452 1.00 80.00 93 PRO A CA 1
ATOM 703 C C . PRO A 1 93 ? 12.410 -1.216 -13.606 1.00 80.00 93 PRO A C 1
ATOM 705 O O . PRO A 1 93 ? 12.030 -1.299 -12.440 1.00 80.00 93 PRO A O 1
ATOM 708 N N . LEU A 1 94 ? 13.197 -2.137 -14.173 1.00 83.50 94 LEU A N 1
ATOM 709 C CA . LEU A 1 94 ? 13.704 -3.304 -13.442 1.00 83.50 94 LEU A CA 1
ATOM 710 C C . LEU A 1 94 ? 14.916 -2.970 -12.567 1.00 83.50 94 LEU A C 1
ATOM 712 O O . LEU A 1 94 ? 15.167 -3.653 -11.578 1.00 83.50 94 LEU A O 1
ATOM 716 N N . SER A 1 95 ? 15.647 -1.913 -12.918 1.00 87.69 95 SER A N 1
ATOM 717 C CA . SER A 1 95 ? 16.844 -1.473 -12.200 1.00 87.69 95 SER A CA 1
ATOM 718 C C . SER A 1 95 ? 16.564 -0.289 -11.265 1.00 87.69 95 SER A C 1
ATOM 720 O O . SER A 1 95 ? 17.352 -0.013 -10.361 1.00 87.69 95 SER A O 1
ATOM 722 N N . ASN A 1 96 ? 15.465 0.443 -11.478 1.00 90.62 96 ASN A N 1
ATOM 723 C CA . ASN A 1 96 ? 15.077 1.575 -10.645 1.00 90.62 96 ASN A CA 1
ATOM 724 C C . ASN A 1 96 ? 14.303 1.096 -9.402 1.00 90.62 96 ASN A C 1
ATOM 726 O O . ASN A 1 96 ? 13.245 0.474 -9.539 1.00 90.62 96 ASN A O 1
ATOM 730 N N . PRO A 1 97 ? 14.772 1.412 -8.182 1.00 91.75 97 PRO A N 1
ATOM 731 C CA . PRO A 1 97 ? 14.118 0.951 -6.964 1.00 91.75 97 PRO A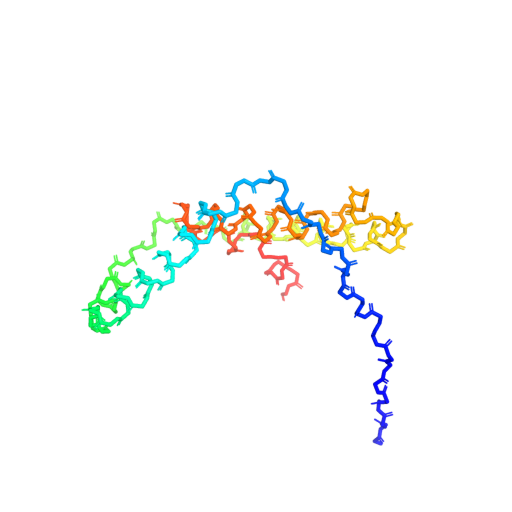 CA 1
ATOM 732 C C . PRO A 1 97 ? 12.732 1.572 -6.755 1.00 91.75 97 PRO A C 1
ATOM 734 O O . PRO A 1 97 ? 11.887 0.934 -6.134 1.00 91.75 97 PRO A O 1
ATOM 737 N N . LEU A 1 98 ? 12.456 2.774 -7.277 1.00 92.31 98 LEU A N 1
ATOM 738 C CA . LEU A 1 98 ? 11.151 3.419 -7.107 1.00 92.31 98 LEU A CA 1
ATOM 739 C C . LEU A 1 98 ? 10.007 2.612 -7.739 1.00 92.31 98 LEU A C 1
ATOM 741 O O . LEU A 1 98 ? 9.108 2.203 -7.001 1.00 92.31 98 LEU A O 1
ATOM 745 N N . PRO A 1 99 ? 9.997 2.343 -9.061 1.00 91.75 99 PRO A N 1
ATOM 746 C CA . PRO A 1 99 ? 8.928 1.567 -9.667 1.00 91.75 99 PRO A CA 1
ATOM 747 C C . PRO A 1 99 ? 8.909 0.138 -9.130 1.00 91.75 99 PRO A C 1
ATOM 749 O O . PRO A 1 99 ? 7.826 -0.397 -8.915 1.00 91.75 99 PRO A O 1
ATOM 752 N N . LEU A 1 100 ? 10.068 -0.462 -8.847 1.00 91.31 100 LEU A N 1
ATOM 753 C CA . LEU A 1 100 ? 10.125 -1.816 -8.309 1.00 91.31 100 LEU A CA 1
ATOM 754 C C . LEU A 1 100 ? 9.426 -1.894 -6.948 1.00 91.31 100 LEU A C 1
ATOM 756 O O . LEU A 1 100 ? 8.490 -2.677 -6.796 1.00 91.31 100 LEU A O 1
ATOM 760 N N . VAL A 1 101 ? 9.796 -1.053 -5.980 1.00 94.25 101 VAL A N 1
ATOM 761 C CA . VAL A 1 101 ? 9.176 -1.069 -4.646 1.00 94.25 101 VAL A CA 1
ATOM 762 C C . VAL A 1 101 ? 7.696 -0.695 -4.718 1.00 94.25 101 VAL A C 1
ATOM 764 O O . VAL A 1 101 ? 6.876 -1.380 -4.110 1.00 94.25 101 VAL A O 1
ATOM 767 N N . VAL A 1 102 ? 7.326 0.338 -5.480 1.00 93.62 102 VAL A N 1
ATOM 768 C CA . VAL A 1 102 ? 5.926 0.787 -5.565 1.00 93.62 102 VAL A CA 1
ATOM 769 C C . VAL A 1 102 ? 5.032 -0.273 -6.211 1.00 93.62 102 VAL A C 1
ATOM 771 O O . VAL A 1 102 ? 3.970 -0.582 -5.676 1.00 93.62 102 VAL A O 1
ATOM 774 N N . TRP A 1 103 ? 5.439 -0.862 -7.335 1.00 91.38 103 TRP A N 1
ATOM 775 C CA . TRP A 1 103 ? 4.578 -1.790 -8.074 1.00 91.38 103 TRP A CA 1
ATOM 776 C C . TRP A 1 103 ? 4.619 -3.216 -7.533 1.00 91.38 103 TRP A C 1
ATOM 778 O O . TRP A 1 103 ? 3.576 -3.862 -7.439 1.00 91.38 103 TRP A O 1
ATOM 788 N N . THR A 1 104 ? 5.797 -3.717 -7.158 1.00 92.25 104 THR A N 1
ATOM 789 C CA . THR A 1 104 ? 5.918 -5.110 -6.700 1.00 92.25 104 THR A CA 1
ATOM 790 C C . THR A 1 104 ? 5.714 -5.241 -5.201 1.00 92.25 104 THR A C 1
ATOM 792 O O . THR A 1 104 ? 4.867 -6.018 -4.774 1.00 92.25 104 THR A O 1
ATOM 795 N N . LEU A 1 105 ? 6.433 -4.478 -4.379 1.00 93.94 105 LEU A N 1
ATOM 796 C CA . LEU A 1 105 ? 6.356 -4.656 -2.929 1.00 93.94 105 LEU A CA 1
ATOM 797 C C . LEU A 1 105 ? 5.105 -3.998 -2.346 1.00 93.94 105 LEU A C 1
ATOM 799 O O . LEU A 1 105 ? 4.406 -4.627 -1.557 1.00 93.94 105 LEU A O 1
ATOM 803 N N . LEU A 1 106 ? 4.800 -2.762 -2.740 1.00 94.50 106 LEU A N 1
ATOM 804 C CA . LEU A 1 106 ? 3.688 -2.003 -2.173 1.00 94.50 106 LEU A CA 1
ATOM 805 C C . LEU A 1 106 ? 2.353 -2.379 -2.827 1.00 94.50 106 LEU A C 1
ATOM 807 O O . LEU A 1 106 ? 1.418 -2.745 -2.127 1.00 94.50 106 LEU A O 1
ATOM 811 N N . TRP A 1 107 ? 2.238 -2.369 -4.154 1.00 92.31 107 TRP A N 1
ATOM 812 C CA . TRP A 1 107 ? 0.965 -2.734 -4.784 1.00 92.31 107 TRP A CA 1
ATOM 813 C C . TRP A 1 107 ? 0.685 -4.234 -4.790 1.00 92.31 107 TRP A C 1
ATOM 815 O O . TRP A 1 107 ? -0.413 -4.623 -4.410 1.00 92.31 107 TRP A O 1
ATOM 825 N N . ALA A 1 108 ? 1.624 -5.091 -5.193 1.00 92.81 108 ALA A N 1
ATOM 826 C CA . ALA A 1 108 ? 1.361 -6.533 -5.204 1.00 92.81 108 ALA A CA 1
ATOM 827 C C . ALA A 1 108 ? 1.565 -7.176 -3.818 1.00 92.81 108 ALA A C 1
ATOM 829 O O . ALA A 1 108 ? 0.681 -7.863 -3.317 1.00 92.81 108 ALA A O 1
ATOM 830 N N . GLY A 1 109 ? 2.707 -6.938 -3.171 1.00 95.50 109 GLY A N 1
ATOM 831 C CA . GLY A 1 109 ? 3.049 -7.565 -1.892 1.00 95.50 109 GLY A CA 1
ATOM 832 C C . GLY A 1 109 ? 2.164 -7.107 -0.732 1.00 95.50 109 GLY A C 1
ATOM 833 O O . GLY A 1 109 ? 1.512 -7.928 -0.086 1.00 95.50 109 GLY A O 1
ATOM 834 N N . LEU A 1 110 ? 2.111 -5.800 -0.463 1.00 95.12 110 LEU A N 1
ATOM 835 C CA . LEU A 1 110 ? 1.394 -5.269 0.698 1.00 95.12 110 LEU A CA 1
ATOM 836 C C . LEU A 1 110 ? -0.115 -5.498 0.599 1.00 95.12 110 LEU A C 1
ATOM 838 O O . LEU A 1 110 ? -0.739 -5.710 1.630 1.00 95.12 110 LEU A O 1
ATOM 842 N N . THR A 1 111 ? -0.713 -5.516 -0.597 1.00 93.50 111 THR A N 1
ATOM 843 C CA . THR A 1 111 ? -2.148 -5.826 -0.738 1.00 93.50 111 THR A CA 1
ATOM 844 C C . THR A 1 111 ? -2.466 -7.271 -0.361 1.00 93.50 111 THR A C 1
ATOM 846 O O . THR A 1 111 ? -3.441 -7.507 0.355 1.00 93.50 111 THR A O 1
ATOM 849 N N . LEU A 1 112 ? -1.618 -8.230 -0.752 1.00 93.94 112 LEU A N 1
ATOM 850 C CA . LEU A 1 112 ? -1.732 -9.624 -0.315 1.00 93.94 112 LEU A CA 1
ATOM 851 C C . LEU A 1 112 ? -1.549 -9.740 1.201 1.00 93.94 112 LEU A C 1
ATOM 853 O O . LEU A 1 112 ? -2.367 -10.366 1.876 1.00 93.94 112 LEU A O 1
ATOM 857 N N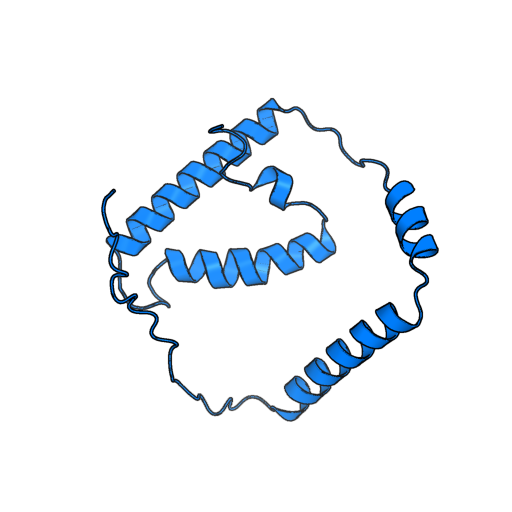 . LEU A 1 113 ? -0.517 -9.091 1.749 1.00 94.56 113 LEU A N 1
ATOM 858 C CA . LEU A 1 113 ? -0.274 -9.069 3.193 1.00 94.56 113 LEU A CA 1
ATOM 859 C C . LEU A 1 113 ? -1.439 -8.425 3.952 1.00 94.56 113 LEU A C 1
ATOM 861 O O . LEU A 1 113 ? -1.831 -8.932 4.995 1.00 94.56 113 LEU A O 1
ATOM 865 N N . GLN A 1 114 ? -2.039 -7.363 3.421 1.00 92.62 114 GLN A N 1
ATOM 866 C CA . GLN A 1 114 ? -3.195 -6.698 4.018 1.00 92.62 114 GLN A CA 1
ATOM 867 C C . GLN A 1 114 ? -4.437 -7.600 4.015 1.00 92.62 114 GLN A C 1
ATOM 869 O O . GLN A 1 114 ? -5.189 -7.618 4.989 1.00 92.62 114 GLN A O 1
ATOM 874 N N . GLY A 1 115 ? -4.623 -8.410 2.969 1.00 88.69 115 GLY A N 1
ATOM 875 C CA . GLY A 1 115 ? -5.669 -9.434 2.933 1.00 88.69 115 GLY A CA 1
ATOM 876 C C . GLY A 1 115 ? -5.520 -10.503 4.025 1.00 88.69 115 GLY A C 1
ATOM 877 O O . GLY A 1 115 ? -6.525 -11.012 4.516 1.00 88.69 115 GLY A O 1
ATOM 878 N N . VAL A 1 116 ? -4.283 -10.815 4.432 1.00 91.56 116 VAL A N 1
ATOM 879 C CA . VAL A 1 116 ? -3.976 -11.852 5.437 1.00 91.56 116 VAL A CA 1
ATOM 880 C C . VAL A 1 116 ? -3.914 -11.290 6.862 1.00 91.56 116 VAL A C 1
ATOM 882 O O . VAL A 1 116 ? -4.509 -11.855 7.776 1.00 91.56 116 VAL A O 1
ATOM 885 N N . PHE A 1 117 ? -3.193 -10.187 7.063 1.00 87.19 117 PHE A N 1
ATOM 886 C CA . PHE A 1 117 ? -2.866 -9.625 8.378 1.00 87.19 117 PHE A CA 1
ATOM 887 C C . PHE A 1 117 ? -3.762 -8.447 8.787 1.00 87.19 117 PHE A C 1
ATOM 889 O O . PHE A 1 117 ? -3.721 -8.020 9.940 1.00 87.19 117 PHE A O 1
ATOM 896 N N . GLY A 1 118 ? -4.591 -7.929 7.878 1.00 87.31 118 GLY A N 1
ATOM 897 C CA . GLY A 1 118 ? -5.433 -6.762 8.127 1.00 87.31 118 GLY A CA 1
ATOM 898 C C . GLY A 1 118 ? -4.709 -5.441 7.863 1.00 87.31 118 GLY A C 1
ATOM 899 O O . GLY A 1 118 ? -3.869 -5.349 6.976 1.00 87.31 118 GLY A O 1
ATOM 900 N N . ASP A 1 119 ? -5.072 -4.394 8.605 1.00 88.19 119 ASP A N 1
ATOM 901 C CA . ASP A 1 119 ? -4.694 -3.000 8.324 1.00 88.19 119 ASP A CA 1
ATOM 902 C C . ASP A 1 119 ? -3.222 -2.668 8.652 1.00 88.19 119 ASP A C 1
ATOM 904 O O . ASP A 1 119 ? -2.897 -1.978 9.626 1.00 88.19 119 ASP A O 1
ATOM 908 N N . LEU A 1 120 ? -2.320 -3.166 7.805 1.00 90.50 120 LEU A N 1
ATOM 909 C CA . LEU A 1 120 ? -0.890 -2.859 7.825 1.00 90.50 120 LEU A CA 1
ATOM 910 C C . LEU A 1 120 ? -0.617 -1.421 7.366 1.00 90.50 120 LEU A C 1
ATOM 912 O O . LEU A 1 120 ? 0.332 -0.788 7.837 1.00 90.50 120 LEU A O 1
ATOM 916 N N . TRP A 1 121 ? -1.450 -0.890 6.466 1.00 92.06 121 TRP A N 1
ATOM 917 C CA . TRP A 1 121 ? -1.295 0.468 5.948 1.00 92.06 121 TRP A CA 1
ATOM 918 C C . TRP A 1 121 ? -1.349 1.523 7.051 1.00 92.06 121 TRP A C 1
ATOM 920 O O . TRP A 1 121 ? -0.587 2.486 7.014 1.00 92.06 121 TRP A O 1
ATOM 930 N N . SER A 1 122 ? -2.175 1.315 8.076 1.00 89.25 122 SER A N 1
ATOM 931 C CA . SER A 1 122 ? -2.264 2.222 9.222 1.00 89.25 122 SER A CA 1
ATOM 932 C C . SER A 1 122 ? -0.927 2.490 9.937 1.00 89.25 122 SER A C 1
ATOM 934 O O . SER A 1 122 ? -0.784 3.519 10.597 1.00 89.25 122 SER A O 1
ATOM 936 N N . TRP A 1 123 ? 0.059 1.606 9.771 1.00 89.19 123 TRP A N 1
ATOM 937 C CA . TRP A 1 123 ? 1.423 1.750 10.283 1.00 89.19 123 TRP A CA 1
ATOM 938 C C . TRP A 1 123 ? 2.389 2.331 9.261 1.00 89.19 123 TRP A C 1
ATOM 940 O O . TRP A 1 123 ? 3.156 3.238 9.572 1.00 89.19 123 TRP A O 1
ATOM 950 N N . LEU A 1 124 ? 2.356 1.782 8.047 1.00 92.00 124 LEU A N 1
ATOM 951 C CA . LEU A 1 124 ? 3.291 2.120 6.974 1.00 92.00 124 LEU A CA 1
ATOM 952 C C . LEU A 1 124 ? 2.955 3.437 6.275 1.00 92.00 124 LEU A C 1
ATOM 954 O O . LEU A 1 124 ? 3.755 3.922 5.480 1.00 92.00 124 LEU A O 1
ATOM 958 N N . ASN A 1 125 ? 1.779 4.010 6.541 1.00 92.12 125 ASN A N 1
ATOM 959 C CA . ASN A 1 125 ? 1.364 5.282 5.976 1.00 92.12 125 ASN A CA 1
ATOM 960 C C . ASN A 1 125 ? 2.435 6.354 6.261 1.00 92.12 125 ASN A C 1
ATOM 962 O O . ASN A 1 125 ? 2.601 6.746 7.419 1.00 92.12 125 ASN A O 1
ATOM 966 N N . PRO A 1 126 ? 3.136 6.872 5.236 1.00 92.81 126 PR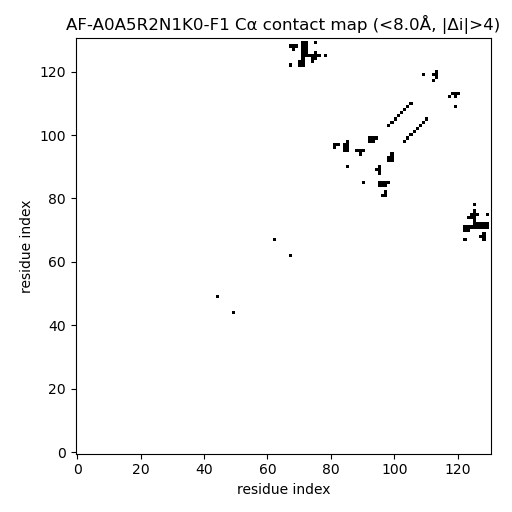O A N 1
ATOM 967 C CA . PRO A 1 126 ? 4.232 7.821 5.422 1.00 92.81 126 PRO A CA 1
ATOM 968 C C . PRO A 1 126 ? 3.740 9.217 5.822 1.00 92.81 126 PRO A C 1
ATOM 970 O O . PRO A 1 126 ? 4.541 10.092 6.119 1.00 92.81 126 PRO A O 1
ATOM 973 N N . TRP A 1 127 ? 2.429 9.447 5.827 1.00 92.62 127 TRP A N 1
ATOM 974 C CA . TRP A 1 127 ? 1.843 10.760 6.071 1.00 92.62 127 TRP A CA 1
ATOM 975 C C . TRP A 1 127 ? 1.319 10.943 7.494 1.00 92.62 127 TRP A C 1
ATOM 977 O O . TRP A 1 127 ? 0.863 12.030 7.803 1.00 92.62 127 TRP A O 1
ATOM 987 N N . TYR A 1 128 ? 1.352 9.917 8.352 1.00 88.00 128 TYR A N 1
ATOM 988 C CA . TYR A 1 128 ? 0.803 10.014 9.712 1.00 88.00 128 TYR A CA 1
ATOM 989 C C . TYR A 1 128 ? 1.719 10.773 10.683 1.00 88.00 128 TYR A C 1
ATOM 991 O O . TYR A 1 128 ? 1.246 11.593 11.453 1.00 88.00 128 TYR A O 1
ATOM 999 N N . GLY A 1 129 ? 3.022 10.490 10.669 1.00 83.56 129 GLY A N 1
ATOM 1000 C CA . GLY A 1 129 ? 4.007 11.134 11.542 1.00 83.56 129 GLY A CA 1
ATOM 1001 C C . GLY A 1 129 ? 4.400 12.575 11.174 1.00 83.56 129 GLY A C 1
ATOM 1002 O O . GLY A 1 129 ? 4.609 13.360 12.092 1.00 83.56 129 GLY A O 1
ATOM 1003 N N . PRO A 1 130 ? 4.561 12.946 9.886 1.00 79.38 130 PRO A N 1
ATOM 1004 C CA . PRO A 1 130 ? 4.969 14.302 9.497 1.00 79.38 130 PRO A CA 1
ATOM 1005 C C . PRO A 1 130 ? 3.818 15.329 9.415 1.00 79.38 130 PRO A C 1
ATOM 1007 O O . PRO A 1 130 ? 4.041 16.424 8.897 1.00 79.38 130 PRO A O 1
ATOM 1010 N N . TRP A 1 131 ? 2.615 14.981 9.881 1.00 69.00 131 TRP A N 1
ATOM 1011 C CA . TRP A 1 131 ? 1.422 15.839 9.935 1.00 69.00 131 TRP A CA 1
ATOM 1012 C C . TRP A 1 131 ? 1.151 16.284 11.372 1.00 69.00 131 TRP A C 1
ATOM 1014 O O . TRP A 1 131 ? 0.728 17.447 11.551 1.00 69.00 131 TRP A O 1
#

Secondary structure (DSSP, 8-state):
----PPP--------------S-HHHHHHHHHHHHHHHHHHHHHS-HHHHHHHHHT---S----HHHHHHHHHHHHHHHHHHHHHHHHS-S-TTT-HHHHIIIIIIIIIIHHHHHHH---HHHH-TTSTT-

Solvent-accessible surface area (backbone atoms only — not comparable to full-atom values): 7861 Å² total; per-residue (Å²): 135,83,84,81,74,85,72,87,74,88,77,74,78,84,88,67,88,67,79,67,88,57,74,57,67,60,55,52,52,52,52,52,48,54,53,51,49,54,51,48,49,61,73,69,53,56,68,71,57,55,52,54,54,57,71,64,61,65,81,89,71,88,71,63,68,67,62,40,31,51,45,2,42,52,34,31,52,50,48,54,50,31,54,51,43,42,72,73,44,54,87,49,59,92,74,12,61,30,57,38,45,49,54,49,48,49,55,51,43,44,50,54,48,30,74,74,77,39,80,56,57,81,38,53,39,39,66,67,43,86,104

Radius of gyration: 20.67 Å; Cα contacts (8 Å, |Δi|>4): 66; chains: 1; bounding box: 46×56×47 Å

Sequence (131 aa):
MGLVLPTPAFAHASDRGHVLLLPTGYYLIGGAFAVAVSFLVLALLPPDTLDRFWRRRVPLFTFSDGARIVISLISFAGLAILITAGFIGSRDPLSNPLPLVVWTLLWAGLTLLQGVFGDLWSWLNPWYGPW

Mean predicted aligned error: 10.91 Å

Nearest PDB structures (foldseek):
  8cec-assembly1_O  TM=4.312E-01  e=6.587E+00  Bacillus subtilis subsp. subtilis str. 168
  8uu5-assembly1_o  TM=3.655E-01  e=4.627E+00  Listeria innocua
  8p2f-assembly1_p  TM=3.838E-01  e=8.336E+00  Staphylococcus aureus subsp. aureus NCTC 8325

pLDDT: mean 82.37, std 14.17, range [47.47, 97.19]

Foldseek 3Di:
DDDPDDDDDPPDPDPDPDPPPPPVVVVVVVVVVVVVVVVVCVVPDDPVVVVVVVVPPDPPDDDDVVQLLVLLQVLLVVLVVLVVQQVVHDPPCVGRVNNCCVVPCVVPNVVVVCVVVNDPCSRNNNPSNVD